Protein AF-M5S262-F1 (afdb_monomer)

InterPro domains:
  IPR036188 FAD/NAD(P)-binding domain superfamily [G3DSA:3.50.50.60] (7-160)
  IPR036188 FAD/NAD(P)-binding domain superfamily [SSF51905] (66-159)
  IPR038732 FAD-dependent urate hydroxylase HpyO/Asp monooxygenase CreE-like, FAD/NAD(P)-binding domain [PF13454] (14-93)
  IPR052189 L-aspartate N-monooxygenase (nitrosuccinate-forming) [PTHR40254] (8-160)

Solvent-accessible surface area (backbone atoms only — not comparable to full-atom values): 10558 Å² total; per-residue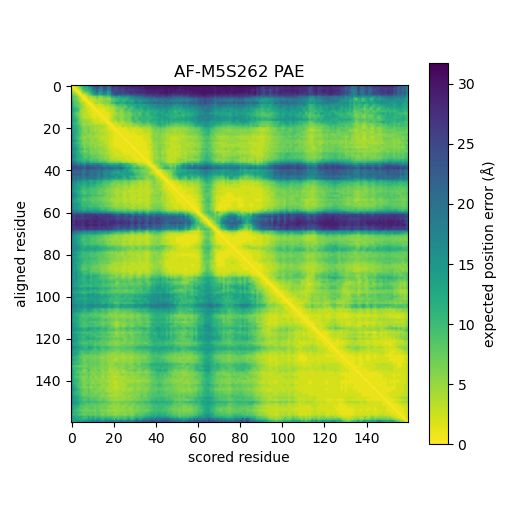 (Å²): 133,87,76,86,70,88,58,81,84,56,54,73,68,62,47,49,72,72,54,68,55,69,66,60,54,49,51,51,52,50,51,53,48,50,65,74,58,39,86,59,57,92,86,53,90,66,84,74,84,86,75,99,67,52,78,74,47,74,50,69,47,64,89,49,98,82,67,59,68,26,34,35,39,33,38,74,84,60,75,68,44,78,39,68,72,87,82,90,80,82,75,83,76,78,66,77,76,59,90,71,41,77,83,37,70,86,38,83,88,57,74,78,51,88,88,53,78,60,74,81,61,63,72,64,52,92,43,75,50,78,41,88,38,77,52,71,69,44,51,54,50,53,53,49,37,50,76,71,67,51,77,39,52,74,46,69,46,61,98,118

Secondary structure (DSSP, 8-state):
-----SSTTS-HHHHHHHS--HHHHHHHHHHHHHHHHSS--TT---------S-EEEEEEPP--TT----EEEEESSSPPEEES-------PPPPPPPTTGGGGTT-TT--S-TTSSGGGGPPPTTSEEEEE--SHHHHHHHHHHHHTT---EEEEE---

Structure (mmCIF, N/CA/C/O backbone):
data_AF-M5S262-F1
#
_entry.id   AF-M5S262-F1
#
loop_
_atom_site.group_PDB
_atom_site.id
_atom_site.type_symbol
_atom_site.label_atom_id
_atom_site.label_alt_id
_atom_site.label_comp_id
_atom_site.label_asym_id
_atom_site.label_entity_id
_atom_site.label_seq_id
_atom_site.pdbx_PDB_ins_code
_atom_site.Cartn_x
_atom_site.Cartn_y
_atom_site.Cartn_z
_atom_site.occupancy
_atom_site.B_iso_or_equiv
_atom_site.auth_seq_id
_atom_site.auth_comp_id
_atom_site.auth_asym_id
_atom_site.auth_atom_id
_atom_site.pdbx_PDB_model_num
ATOM 1 N N . MET A 1 1 ? 24.131 -14.763 -1.935 1.00 40.94 1 MET A N 1
ATOM 2 C CA . MET A 1 1 ? 22.939 -14.521 -2.773 1.00 40.94 1 MET A CA 1
ATOM 3 C C . MET A 1 1 ? 22.415 -15.886 -3.208 1.00 40.94 1 MET A C 1
ATOM 5 O O . MET A 1 1 ? 23.056 -16.518 -4.032 1.00 40.94 1 MET A O 1
ATOM 9 N N . ARG A 1 2 ? 21.370 -16.431 -2.565 1.00 37.72 2 ARG A N 1
ATOM 10 C CA . ARG A 1 2 ? 20.766 -17.700 -3.014 1.00 37.72 2 ARG A CA 1
ATOM 11 C C . ARG A 1 2 ? 19.968 -17.377 -4.278 1.00 37.72 2 ARG A C 1
ATOM 13 O O . ARG A 1 2 ? 18.923 -16.742 -4.168 1.00 37.72 2 ARG A O 1
ATOM 20 N N . SER A 1 3 ? 20.496 -17.695 -5.460 1.00 48.06 3 SER A N 1
ATOM 21 C CA . SER A 1 3 ? 19.695 -17.621 -6.680 1.00 48.06 3 SER A CA 1
ATOM 22 C C . SER A 1 3 ? 18.593 -18.672 -6.578 1.00 48.06 3 SER A C 1
ATOM 24 O O . SER A 1 3 ? 18.842 -19.825 -6.225 1.00 48.06 3 SER A O 1
ATOM 26 N N . ARG A 1 4 ? 17.364 -18.218 -6.803 1.00 53.62 4 ARG A N 1
ATOM 27 C CA . ARG A 1 4 ? 16.135 -19.005 -6.802 1.00 53.62 4 ARG A CA 1
ATOM 28 C C . ARG A 1 4 ? 16.219 -20.059 -7.908 1.00 53.62 4 ARG A C 1
ATOM 30 O O . ARG A 1 4 ? 16.111 -19.699 -9.064 1.00 53.62 4 ARG A O 1
ATOM 37 N N . CYS A 1 5 ? 16.443 -21.315 -7.535 1.00 56.12 5 CYS A N 1
ATOM 38 C CA . CYS A 1 5 ? 16.439 -22.479 -8.435 1.00 56.12 5 CYS A CA 1
ATOM 39 C C . CYS A 1 5 ? 15.161 -23.329 -8.249 1.00 56.12 5 CYS A C 1
ATOM 41 O O . CYS A 1 5 ? 14.957 -24.334 -8.913 1.00 56.12 5 CYS A O 1
ATOM 43 N N . GLU A 1 6 ? 14.293 -22.964 -7.302 1.00 67.06 6 GLU A N 1
ATOM 44 C CA . GLU A 1 6 ? 13.179 -23.819 -6.862 1.00 67.06 6 GLU A CA 1
ATOM 45 C C . GLU A 1 6 ? 11.928 -23.736 -7.753 1.00 67.06 6 GLU A C 1
ATOM 47 O O . GLU A 1 6 ? 11.050 -24.583 -7.640 1.00 67.06 6 GLU A O 1
ATOM 52 N N . PHE A 1 7 ? 11.864 -22.753 -8.658 1.00 70.50 7 PHE A N 1
ATOM 53 C CA . PHE A 1 7 ? 10.708 -22.527 -9.534 1.00 70.50 7 PHE A CA 1
ATOM 54 C C . PHE A 1 7 ? 11.020 -22.696 -11.026 1.00 70.50 7 PHE A C 1
ATOM 56 O O . PHE A 1 7 ? 10.090 -22.760 -11.819 1.00 70.50 7 PHE A O 1
ATOM 63 N N . ASP A 1 8 ? 12.296 -22.823 -11.411 1.00 76.06 8 ASP A N 1
ATOM 64 C CA . ASP A 1 8 ? 12.711 -22.932 -12.822 1.00 76.06 8 ASP A CA 1
ATOM 65 C C . ASP A 1 8 ? 12.184 -24.209 -13.500 1.00 76.06 8 ASP A C 1
ATOM 67 O O . ASP A 1 8 ? 12.082 -24.274 -14.721 1.00 76.06 8 ASP A O 1
ATOM 71 N N . ALA A 1 9 ? 11.871 -25.235 -12.703 1.00 83.81 9 ALA A N 1
ATOM 72 C CA . ALA A 1 9 ? 11.349 -26.516 -13.172 1.00 83.81 9 ALA A CA 1
ATOM 73 C C . ALA A 1 9 ? 9.812 -26.602 -13.157 1.00 83.81 9 ALA A C 1
ATOM 75 O O . ALA A 1 9 ? 9.271 -27.634 -13.551 1.00 83.81 9 ALA A O 1
ATOM 76 N N . ILE A 1 10 ? 9.118 -25.570 -12.666 1.00 85.50 10 ILE A N 1
ATOM 77 C CA . ILE A 1 10 ? 7.654 -25.542 -12.612 1.00 85.50 10 ILE A CA 1
ATOM 78 C C . ILE A 1 10 ? 7.137 -24.934 -13.916 1.00 85.50 10 ILE A C 1
ATOM 80 O O . ILE A 1 10 ? 7.631 -23.899 -14.356 1.00 85.50 10 ILE A O 1
ATOM 84 N N . ASP A 1 11 ? 6.155 -25.579 -14.538 1.00 89.69 11 ASP A N 1
ATOM 85 C CA . ASP A 1 11 ? 5.521 -25.068 -15.749 1.00 89.69 11 ASP A CA 1
ATOM 86 C C . ASP A 1 11 ? 4.672 -23.810 -15.479 1.00 89.69 11 ASP A C 1
ATOM 88 O O . ASP A 1 11 ? 4.229 -23.546 -14.357 1.00 89.69 11 ASP A O 1
ATOM 92 N N . ASP A 1 12 ? 4.439 -23.023 -16.532 1.00 81.94 12 ASP A N 1
ATOM 93 C CA . ASP A 1 12 ? 3.728 -21.743 -16.452 1.00 81.94 12 ASP A CA 1
ATOM 94 C C . ASP A 1 12 ? 2.300 -21.873 -15.899 1.00 81.94 12 ASP A C 1
ATOM 96 O O . ASP A 1 12 ? 1.829 -20.953 -15.223 1.00 81.94 12 ASP A O 1
ATOM 100 N N . ASP A 1 13 ? 1.608 -22.983 -16.169 1.00 86.44 13 ASP A N 1
ATOM 101 C CA . ASP A 1 13 ? 0.234 -23.195 -15.708 1.00 86.44 13 ASP A CA 1
ATOM 102 C C . ASP A 1 13 ? 0.226 -23.428 -14.192 1.00 86.44 13 ASP A C 1
ATOM 104 O O . ASP A 1 13 ? -0.461 -22.717 -13.453 1.00 86.44 13 ASP A O 1
ATOM 108 N N . THR A 1 14 ? 1.093 -24.317 -13.704 1.00 86.75 14 THR A N 1
ATOM 109 C CA . THR A 1 14 ? 1.279 -24.561 -12.267 1.00 86.75 14 THR A CA 1
ATOM 110 C C . THR A 1 14 ? 1.750 -23.300 -11.530 1.00 86.75 14 THR A C 1
ATOM 112 O O . THR A 1 14 ? 1.288 -23.009 -10.420 1.00 86.75 14 THR A O 1
ATOM 115 N N . LEU A 1 15 ? 2.635 -22.494 -12.131 1.00 82.50 15 LEU A N 1
ATOM 116 C CA . LEU A 1 15 ? 3.061 -21.218 -11.546 1.00 82.50 15 LEU A CA 1
ATOM 117 C C . LEU A 1 15 ? 1.901 -20.224 -11.420 1.00 82.50 15 LEU A C 1
ATOM 119 O O . LEU A 1 15 ? 1.799 -19.544 -10.396 1.00 82.50 15 LEU A O 1
ATOM 123 N N . ARG A 1 16 ? 1.014 -20.144 -12.419 1.00 79.62 16 ARG A N 1
ATOM 124 C CA . ARG A 1 16 ? -0.169 -19.265 -12.383 1.00 79.62 16 ARG A CA 1
ATOM 125 C C . ARG A 1 16 ? -1.163 -19.673 -11.304 1.00 79.62 16 ARG A C 1
ATOM 127 O O . ARG A 1 16 ? -1.735 -18.795 -10.659 1.00 79.62 16 ARG A O 1
ATOM 134 N N . GLU A 1 17 ? -1.351 -20.971 -11.092 1.00 83.94 17 GLU A N 1
ATOM 135 C CA . GLU A 1 17 ? -2.209 -21.479 -10.016 1.00 83.94 17 GLU A CA 1
ATOM 136 C C . GLU A 1 17 ? -1.582 -21.266 -8.629 1.00 83.94 17 GLU A C 1
ATOM 138 O O . GLU A 1 17 ? -2.289 -20.985 -7.662 1.00 83.94 17 GLU A O 1
ATOM 143 N N . THR A 1 18 ? -0.250 -21.323 -8.533 1.00 85.31 18 THR A N 1
ATOM 144 C CA . THR A 1 18 ? 0.484 -21.111 -7.274 1.00 85.31 18 THR A CA 1
ATOM 145 C C . THR A 1 18 ? 0.558 -19.630 -6.880 1.00 85.31 18 THR A C 1
ATOM 147 O O . THR A 1 18 ? 0.452 -19.290 -5.700 1.00 85.31 18 THR A O 1
ATOM 150 N N . PHE A 1 19 ? 0.730 -18.730 -7.854 1.00 83.31 19 PHE A N 1
ATOM 151 C CA . PHE A 1 19 ? 0.913 -17.292 -7.639 1.00 83.31 19 PHE A CA 1
ATOM 152 C C . PHE A 1 19 ? -0.217 -16.484 -8.281 1.00 83.31 19 PHE A C 1
ATOM 154 O O . PHE A 1 19 ? -0.103 -15.955 -9.388 1.00 83.31 19 PHE A O 1
ATOM 161 N N . ILE A 1 20 ? -1.307 -16.341 -7.531 1.00 84.75 20 ILE A N 1
ATOM 162 C CA . ILE A 1 20 ? -2.494 -15.610 -7.975 1.00 84.75 20 ILE A CA 1
ATOM 163 C C . ILE A 1 20 ? -2.166 -14.113 -8.181 1.00 84.75 20 ILE A C 1
ATOM 165 O O . ILE A 1 20 ? -1.538 -13.488 -7.317 1.00 84.75 20 ILE A O 1
ATOM 169 N N . PRO A 1 21 ? -2.627 -13.488 -9.284 1.00 84.00 21 PRO A N 1
ATOM 170 C CA . PRO A 1 21 ? -2.504 -12.050 -9.501 1.00 84.00 21 PRO A CA 1
ATOM 171 C C . PRO A 1 21 ? -3.052 -11.216 -8.337 1.00 84.00 21 PRO A C 1
ATOM 173 O O . PRO A 1 21 ? -4.142 -11.469 -7.823 1.00 84.00 21 PRO A O 1
ATOM 176 N N . ARG A 1 22 ? -2.340 -10.140 -7.976 1.00 85.06 22 ARG A N 1
ATOM 177 C CA . ARG A 1 22 ? -2.729 -9.257 -6.858 1.00 85.06 22 ARG A CA 1
ATOM 178 C C . ARG A 1 22 ? -4.135 -8.671 -6.998 1.00 85.06 22 ARG A C 1
ATOM 180 O O . ARG A 1 22 ? -4.798 -8.481 -5.987 1.00 85.06 22 ARG A O 1
ATOM 187 N N . GLN A 1 23 ? -4.585 -8.398 -8.225 1.00 85.06 23 GLN A N 1
ATOM 188 C CA . GLN A 1 23 ? -5.943 -7.905 -8.486 1.00 85.06 23 GLN A CA 1
ATOM 189 C C . GLN A 1 23 ? -7.002 -8.924 -8.046 1.00 85.06 23 GLN A C 1
ATOM 191 O O . GLN A 1 23 ? -7.895 -8.574 -7.285 1.00 85.06 23 GLN A O 1
ATOM 196 N N . ILE A 1 24 ? -6.831 -10.194 -8.427 1.00 90.44 24 ILE A N 1
ATOM 197 C CA . ILE A 1 24 ? -7.747 -11.283 -8.060 1.00 90.44 24 ILE A CA 1
ATOM 198 C C . ILE A 1 24 ? -7.743 -11.499 -6.544 1.00 90.44 24 ILE A C 1
ATOM 200 O O . ILE A 1 24 ? -8.800 -11.612 -5.928 1.00 90.44 24 ILE A O 1
ATOM 204 N N . PHE A 1 25 ? -6.563 -11.500 -5.917 1.00 90.75 25 PHE A N 1
ATOM 205 C CA . PHE A 1 25 ? -6.474 -11.586 -4.459 1.00 90.75 25 PHE A CA 1
ATOM 206 C C . PHE A 1 25 ? -7.160 -10.395 -3.764 1.00 90.75 25 PHE A C 1
ATOM 208 O O . PHE A 1 25 ? -7.855 -10.577 -2.767 1.00 90.75 25 PHE A O 1
ATOM 215 N N . GLY A 1 26 ? -7.016 -9.183 -4.306 1.00 91.94 26 GLY A N 1
ATOM 216 C CA . GLY A 1 26 ? -7.694 -7.987 -3.806 1.00 91.94 26 GLY A CA 1
ATOM 217 C C . GLY A 1 26 ? -9.217 -8.081 -3.905 1.00 91.94 26 GLY A C 1
ATOM 218 O O . GLY A 1 26 ? -9.912 -7.730 -2.952 1.00 91.94 26 GLY A O 1
ATOM 219 N N . ASP A 1 27 ? -9.738 -8.606 -5.014 1.00 94.38 27 ASP A N 1
ATOM 220 C CA . ASP A 1 27 ? -11.174 -8.839 -5.193 1.00 94.38 27 ASP A CA 1
ATOM 221 C C . ASP A 1 27 ? -11.701 -9.896 -4.216 1.00 94.38 27 ASP A C 1
ATOM 223 O O . ASP A 1 27 ? -12.766 -9.710 -3.624 1.00 94.38 27 ASP A O 1
ATOM 227 N N . TYR A 1 28 ? -10.926 -10.956 -3.968 1.00 93.56 28 TYR A N 1
ATOM 228 C CA . TYR A 1 28 ? -11.237 -11.952 -2.944 1.00 93.56 28 TYR A CA 1
ATOM 229 C C . TYR A 1 28 ? -11.323 -11.330 -1.541 1.00 93.56 28 TYR A C 1
ATOM 231 O O . TYR A 1 28 ? -12.327 -11.510 -0.851 1.00 93.56 28 TYR A O 1
ATOM 239 N N . VAL A 1 29 ? -10.316 -10.549 -1.129 1.00 93.44 29 VAL A N 1
ATOM 240 C CA . VAL A 1 29 ? -10.315 -9.866 0.179 1.00 93.44 29 VAL A CA 1
ATOM 241 C C . VAL A 1 29 ? -11.485 -8.887 0.289 1.00 93.44 29 VAL A C 1
ATOM 243 O O . VAL A 1 29 ? -12.138 -8.834 1.331 1.00 93.44 29 VAL A O 1
ATOM 246 N N . ARG A 1 30 ? -11.801 -8.149 -0.785 1.00 92.00 30 ARG A N 1
ATOM 247 C CA . ARG A 1 30 ? -12.967 -7.255 -0.825 1.00 92.00 30 ARG A CA 1
ATOM 248 C C . ARG A 1 30 ? -14.272 -8.028 -0.640 1.00 92.00 30 ARG A C 1
ATOM 250 O O . ARG A 1 30 ? -15.118 -7.598 0.138 1.00 92.00 30 ARG A O 1
ATOM 257 N N . GLY A 1 31 ? -14.426 -9.162 -1.322 1.00 92.00 31 GLY A N 1
ATOM 258 C CA . GLY A 1 31 ? -15.588 -10.038 -1.172 1.00 92.00 31 GLY A CA 1
ATOM 259 C C . GLY A 1 31 ? -15.732 -10.568 0.255 1.00 92.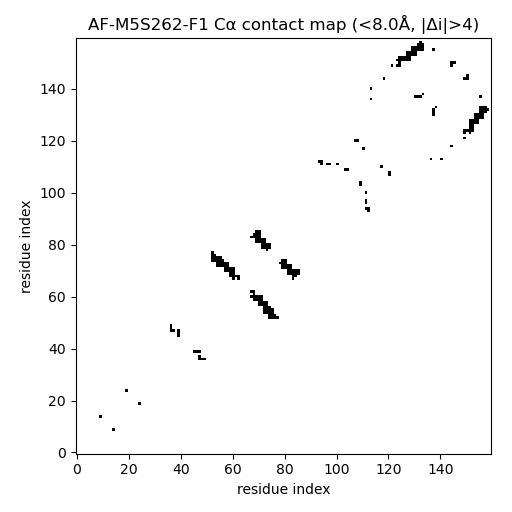00 31 GLY A C 1
ATOM 260 O O . GLY A 1 31 ? -16.826 -10.536 0.816 1.00 92.00 31 GLY A O 1
ATOM 261 N N . LEU A 1 32 ? -14.620 -10.974 0.872 1.00 91.75 32 LEU A N 1
ATOM 262 C CA . LEU A 1 32 ? -14.590 -11.430 2.260 1.00 91.75 32 LEU A CA 1
ATOM 263 C C . LEU A 1 32 ? -15.003 -10.317 3.235 1.00 91.75 32 LEU A C 1
ATOM 265 O O . LEU A 1 32 ? -15.837 -10.537 4.110 1.00 91.75 32 LEU A O 1
ATOM 269 N N . ALA A 1 33 ? -14.460 -9.111 3.058 1.00 89.12 33 ALA A N 1
ATOM 270 C CA . ALA A 1 33 ? -14.811 -7.955 3.875 1.00 89.12 33 ALA A CA 1
ATOM 271 C C . ALA A 1 33 ? -16.297 -7.598 3.732 1.00 89.12 33 ALA A C 1
ATOM 273 O O . ALA A 1 33 ? -16.984 -7.453 4.737 1.00 89.12 33 ALA A O 1
ATOM 274 N N . ALA A 1 34 ? -16.821 -7.535 2.505 1.00 86.31 34 ALA A N 1
ATOM 275 C CA . ALA A 1 34 ? -18.235 -7.256 2.256 1.00 86.31 34 ALA A CA 1
ATOM 276 C C . ALA A 1 34 ? -19.162 -8.321 2.864 1.00 86.31 34 ALA A C 1
ATOM 278 O O . ALA A 1 34 ? -20.237 -7.989 3.358 1.00 86.31 34 ALA A O 1
ATOM 279 N N . HIS A 1 35 ? -18.744 -9.590 2.865 1.00 84.81 35 HIS A N 1
ATOM 280 C CA . HIS A 1 35 ? -19.503 -10.676 3.478 1.00 84.81 35 HIS A CA 1
ATOM 281 C C . HIS A 1 35 ? -19.632 -10.512 4.999 1.00 84.81 35 HIS A C 1
ATOM 283 O O . HIS A 1 35 ? -20.723 -10.680 5.536 1.00 84.81 35 HIS A O 1
ATOM 289 N N . TYR A 1 36 ? -18.542 -10.160 5.690 1.00 82.88 36 TYR A N 1
ATOM 290 C CA . TYR A 1 36 ? -18.538 -10.042 7.154 1.00 82.88 36 TYR A CA 1
ATOM 291 C C . TYR A 1 36 ? -18.971 -8.671 7.686 1.00 82.88 36 TYR A C 1
ATOM 293 O O . TYR A 1 36 ? -19.447 -8.585 8.816 1.00 82.88 36 TYR A O 1
ATOM 301 N N . LEU A 1 37 ? -18.807 -7.608 6.897 1.00 83.12 37 LEU A N 1
ATOM 302 C CA . LEU A 1 37 ? -19.240 -6.248 7.243 1.00 83.12 37 LEU A CA 1
ATOM 303 C C . LEU A 1 37 ? -20.657 -5.929 6.743 1.00 83.12 37 LEU A C 1
ATOM 305 O O . LEU A 1 37 ? -21.192 -4.873 7.070 1.00 83.12 37 LEU A O 1
ATOM 309 N N . GLY A 1 38 ? -21.250 -6.808 5.928 1.00 75.12 38 GLY A N 1
ATOM 310 C CA . GLY A 1 38 ? -22.604 -6.659 5.402 1.00 75.12 38 GLY A CA 1
ATOM 311 C C . GLY A 1 38 ? -23.690 -6.757 6.478 1.00 75.12 38 GLY A C 1
ATOM 312 O O . GLY A 1 38 ? -23.410 -6.879 7.669 1.00 75.12 38 GLY A O 1
ATOM 313 N N . ALA A 1 39 ? -24.957 -6.705 6.048 1.00 66.06 39 ALA A N 1
ATOM 314 C CA . ALA A 1 39 ? -26.101 -6.749 6.957 1.00 66.06 39 ALA A CA 1
ATOM 315 C C . ALA A 1 39 ? -25.996 -7.957 7.897 1.00 66.06 39 ALA A C 1
ATOM 317 O O . ALA A 1 39 ? -26.003 -9.105 7.446 1.00 66.06 39 ALA A O 1
ATOM 318 N N . ALA A 1 40 ? -25.879 -7.674 9.197 1.00 65.44 40 ALA A N 1
ATOM 319 C CA . ALA A 1 40 ? -25.814 -8.691 10.227 1.00 65.44 40 ALA A CA 1
A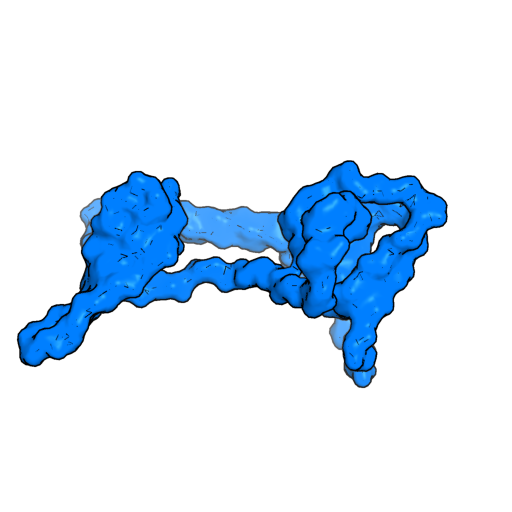TOM 320 C C . ALA A 1 40 ? -26.990 -9.661 10.047 1.00 65.44 40 ALA A C 1
ATOM 322 O O . ALA A 1 40 ? -28.136 -9.226 9.898 1.00 65.44 40 ALA A O 1
ATOM 323 N N . ASP A 1 41 ? -26.709 -10.970 10.060 1.00 69.62 41 ASP A N 1
ATOM 324 C CA . ASP A 1 41 ? -27.753 -11.979 10.250 1.00 69.62 41 ASP A CA 1
ATOM 325 C C . ASP A 1 41 ? -28.642 -11.485 11.406 1.00 69.62 41 ASP A C 1
ATOM 327 O O . ASP A 1 41 ? -28.094 -11.131 12.452 1.00 69.62 41 ASP A O 1
ATOM 331 N N . PRO A 1 42 ? -29.978 -11.435 11.266 1.00 70.44 42 PRO A N 1
ATOM 332 C CA . PRO A 1 42 ? -30.873 -11.012 12.343 1.00 70.44 42 PRO A CA 1
ATOM 333 C C . PRO A 1 42 ? -30.666 -11.762 13.673 1.00 70.44 42 PRO A C 1
ATOM 335 O O . PRO A 1 42 ? -31.149 -11.326 14.715 1.00 70.44 42 PRO A O 1
ATOM 338 N N . ARG A 1 43 ? -29.975 -12.909 13.649 1.00 75.44 43 ARG A N 1
ATOM 339 C CA . ARG A 1 43 ? -29.586 -13.712 14.817 1.00 75.44 43 ARG A CA 1
ATOM 340 C C . ARG A 1 43 ? -28.238 -13.306 15.426 1.00 75.44 43 ARG A C 1
ATOM 342 O O . ARG A 1 43 ? -27.936 -13.717 16.547 1.00 75.44 43 ARG A O 1
ATOM 349 N N . SER A 1 44 ? -27.421 -12.542 14.706 1.00 76.50 44 SER A N 1
ATOM 350 C CA . SER A 1 44 ? -26.142 -12.016 15.177 1.00 76.50 44 SER A CA 1
ATOM 351 C C . SER A 1 44 ? -26.366 -10.881 16.172 1.00 76.50 44 SER A C 1
ATOM 353 O O . SER A 1 44 ? -27.183 -9.989 15.961 1.00 76.50 44 SER A O 1
ATOM 355 N N . LYS A 1 45 ? -25.603 -10.898 17.266 1.00 81.00 45 LYS A N 1
ATOM 356 C CA . LYS A 1 45 ? -25.561 -9.799 18.244 1.00 81.00 45 LYS A CA 1
ATOM 357 C C . LYS A 1 45 ? -24.483 -8.759 17.923 1.00 81.00 45 LYS A C 1
ATOM 359 O O . LYS A 1 45 ? -24.320 -7.813 18.684 1.00 81.00 45 LYS A O 1
ATOM 364 N N . VAL A 1 46 ? -23.722 -8.959 16.847 1.00 83.69 46 VAL A N 1
ATOM 365 C CA . VAL A 1 46 ? -22.628 -8.069 16.448 1.00 83.69 46 VAL A CA 1
ATOM 366 C C . VAL A 1 46 ? -23.162 -7.028 15.476 1.00 83.69 46 VAL A C 1
ATOM 368 O O . VAL A 1 46 ? -23.760 -7.380 14.461 1.00 83.69 46 VAL A O 1
ATOM 371 N N . GLN A 1 47 ? -22.927 -5.758 15.795 1.00 83.69 47 GLN A N 1
ATOM 372 C CA . GLN A 1 47 ? -23.139 -4.637 14.888 1.00 83.69 47 GLN A CA 1
ATOM 373 C C . GLN A 1 47 ? -21.781 -4.189 14.353 1.00 83.69 47 GLN A C 1
ATOM 375 O O . GLN A 1 47 ? -20.832 -4.034 15.121 1.00 83.69 47 GLN A O 1
ATOM 380 N N . CYS A 1 48 ? -21.700 -4.009 13.039 1.00 86.56 48 CYS A N 1
ATOM 381 C CA . CYS A 1 48 ? -20.518 -3.507 12.355 1.00 86.56 48 CYS A CA 1
ATOM 382 C C . CYS A 1 48 ? -20.868 -2.162 11.726 1.00 86.56 48 CYS A C 1
ATOM 384 O O . CYS A 1 48 ? -21.878 -2.049 11.033 1.00 86.56 48 CYS A O 1
ATOM 386 N N . GLU A 1 49 ? -20.019 -1.167 11.944 1.00 88.00 49 GLU A N 1
ATOM 387 C CA . GLU A 1 49 ? -20.107 0.139 11.302 1.00 88.00 49 GLU A CA 1
ATOM 388 C C . GLU A 1 49 ? -18.790 0.410 10.575 1.00 88.00 49 GLU A C 1
ATOM 390 O O . GLU A 1 49 ? -17.709 0.155 11.110 1.00 88.00 49 GLU A O 1
ATOM 395 N N . VAL A 1 50 ? -18.885 0.893 9.337 1.00 89.88 50 VAL A N 1
ATOM 396 C CA . VAL A 1 50 ? -17.730 1.328 8.550 1.00 89.88 50 VAL A CA 1
ATOM 397 C C . VAL A 1 50 ? -17.746 2.846 8.515 1.00 89.88 50 VAL A C 1
ATOM 399 O O . VAL A 1 50 ? -18.698 3.444 8.022 1.00 89.88 50 VAL A O 1
ATOM 402 N N . ILE A 1 51 ? -16.681 3.452 9.031 1.00 93.06 51 ILE A N 1
ATOM 403 C CA . ILE A 1 51 ? -16.524 4.902 9.098 1.00 93.06 51 ILE A CA 1
ATOM 404 C C . ILE A 1 51 ? -15.491 5.308 8.050 1.00 93.06 51 ILE A C 1
ATOM 406 O O . ILE A 1 51 ? -14.323 4.928 8.134 1.00 93.06 51 ILE A O 1
ATOM 410 N N . GLU A 1 52 ? -15.931 6.059 7.041 1.00 94.69 52 GLU A N 1
ATOM 411 C CA . GLU A 1 52 ? -15.071 6.589 5.977 1.00 94.69 52 GLU A CA 1
ATOM 412 C C . GLU A 1 52 ? -14.327 7.852 6.446 1.00 94.69 52 GLU A C 1
ATOM 414 O O . GLU A 1 52 ? -14.594 8.963 5.989 1.00 94.69 52 GLU A O 1
ATOM 419 N N . ASP A 1 53 ? -13.388 7.685 7.379 1.00 96.56 53 ASP A N 1
ATOM 420 C CA . ASP A 1 53 ? -12.523 8.759 7.877 1.00 96.56 53 ASP A CA 1
ATOM 421 C C . ASP A 1 53 ? -11.136 8.228 8.283 1.00 96.56 53 ASP A C 1
ATOM 423 O O . ASP A 1 53 ? -10.936 7.026 8.479 1.00 96.56 53 ASP A O 1
ATOM 427 N N . ALA A 1 54 ? -10.155 9.120 8.404 1.00 96.44 54 ALA A N 1
ATOM 428 C CA . ALA A 1 54 ? -8.825 8.789 8.890 1.00 96.44 54 ALA A CA 1
ATOM 429 C C . ALA A 1 54 ? -8.775 8.880 10.421 1.00 96.44 54 ALA A C 1
ATOM 431 O O . ALA A 1 54 ? -9.027 9.935 10.995 1.00 96.44 54 ALA A O 1
ATOM 432 N N . ALA A 1 55 ? -8.381 7.792 11.086 1.00 96.69 55 ALA A N 1
ATOM 433 C CA . ALA A 1 55 ? -7.989 7.838 12.492 1.00 96.69 55 ALA A CA 1
ATOM 434 C C . ALA A 1 55 ? -6.600 8.486 12.610 1.00 96.69 55 ALA A C 1
ATOM 436 O O . ALA A 1 55 ? -5.615 7.939 12.107 1.00 96.69 55 ALA A O 1
ATOM 437 N N . VAL A 1 56 ? -6.525 9.652 13.252 1.00 97.19 56 VAL A N 1
ATOM 438 C CA . VAL A 1 56 ? -5.301 10.470 13.335 1.00 97.19 56 VAL A CA 1
ATOM 439 C C . VAL A 1 56 ? -4.582 10.345 14.673 1.00 97.19 56 VAL A C 1
ATOM 441 O O . VAL A 1 56 ? -3.376 10.575 14.730 1.00 97.19 56 VAL A O 1
ATOM 444 N N . ASP A 1 57 ? -5.295 9.968 15.735 1.00 96.06 57 ASP A N 1
ATOM 445 C CA . ASP A 1 57 ? -4.713 9.769 17.062 1.00 96.06 57 ASP A CA 1
ATOM 446 C C . ASP A 1 57 ? -5.552 8.802 17.912 1.00 96.06 57 ASP A C 1
ATOM 448 O O . ASP A 1 57 ? -6.732 8.568 17.638 1.00 96.06 57 ASP A O 1
ATOM 452 N N . VAL A 1 58 ? -4.947 8.249 18.963 1.00 94.50 58 VAL A N 1
ATOM 453 C CA . VAL A 1 58 ? -5.626 7.444 19.983 1.00 94.50 58 VAL A CA 1
ATOM 454 C C . VAL A 1 58 ? -5.198 7.920 21.362 1.00 94.50 58 VAL A C 1
ATOM 456 O O . VAL A 1 58 ? -4.026 7.833 21.722 1.00 94.50 58 VAL A O 1
ATOM 459 N N . VAL A 1 59 ? -6.169 8.344 22.170 1.00 92.94 59 VAL A N 1
ATOM 460 C CA . VAL A 1 59 ? -5.959 8.770 23.556 1.00 92.94 59 VAL A CA 1
ATOM 461 C C . VAL A 1 59 ? -6.440 7.663 24.501 1.00 92.94 59 VAL A C 1
ATOM 463 O O . VAL A 1 59 ? -7.651 7.478 24.657 1.00 92.94 59 VAL A O 1
ATOM 466 N N . PRO A 1 60 ? -5.540 6.901 25.153 1.00 89.44 60 PRO A N 1
ATOM 467 C CA . PRO A 1 60 ? -5.938 5.902 26.138 1.00 89.44 60 PRO A CA 1
ATOM 468 C C . PRO A 1 60 ? -6.584 6.574 27.353 1.00 89.44 60 PRO A C 1
ATOM 470 O O . PRO A 1 60 ? -6.046 7.542 27.897 1.00 89.44 60 PRO A O 1
ATOM 473 N N . ARG A 1 61 ? -7.705 6.035 27.838 1.00 82.38 61 ARG A N 1
ATOM 474 C CA . ARG A 1 61 ? -8.225 6.409 29.155 1.00 82.38 61 ARG A CA 1
ATOM 475 C C . ARG A 1 61 ? -7.340 5.736 30.197 1.00 82.38 61 ARG A C 1
ATOM 477 O O . ARG A 1 61 ? -7.191 4.519 30.204 1.00 82.38 61 ARG A O 1
ATOM 484 N N . GLY A 1 62 ? -6.671 6.550 31.014 1.00 66.44 62 GLY A N 1
ATOM 485 C CA . GLY A 1 62 ? -5.681 6.077 31.980 1.00 66.44 62 GLY A CA 1
ATOM 486 C C . GLY A 1 62 ? -6.214 4.981 32.910 1.00 66.44 62 GLY A C 1
ATOM 487 O O . GLY A 1 62 ? -7.415 4.872 33.150 1.00 66.44 62 GLY A O 1
ATOM 488 N N . LEU A 1 63 ? -5.295 4.190 33.472 1.00 57.28 63 LEU A N 1
ATOM 489 C CA . LEU A 1 63 ? -5.575 3.125 34.439 1.00 57.28 63 LEU A CA 1
ATOM 490 C C . LEU A 1 63 ? -6.064 3.716 35.774 1.00 57.28 63 LEU A C 1
ATOM 492 O O . LEU A 1 63 ? -5.316 3.794 36.747 1.00 57.28 63 LEU A O 1
ATOM 496 N N . ALA A 1 64 ? -7.317 4.162 35.845 1.00 55.25 64 ALA A N 1
ATOM 497 C CA . ALA A 1 64 ? -7.955 4.386 37.134 1.00 55.25 64 ALA A CA 1
ATOM 498 C C . ALA A 1 64 ? -8.110 3.032 37.847 1.00 55.25 64 ALA A C 1
ATOM 500 O O . ALA A 1 64 ? -8.400 2.018 37.210 1.00 55.25 64 ALA A O 1
ATOM 501 N N . ALA A 1 65 ? -7.959 3.013 39.175 1.00 56.44 65 ALA A N 1
ATOM 502 C CA . ALA A 1 65 ? -8.065 1.808 40.010 1.00 56.44 65 ALA A CA 1
ATOM 503 C C . ALA A 1 65 ? -9.407 1.043 39.870 1.00 56.44 65 ALA A C 1
ATOM 505 O O . ALA A 1 65 ? -9.534 -0.070 40.369 1.00 56.44 65 ALA A O 1
ATOM 506 N N . SER A 1 66 ? -10.393 1.628 39.180 1.00 58.59 66 SER A N 1
ATOM 507 C CA . SER A 1 66 ? -11.692 1.053 38.821 1.00 58.59 66 SER A CA 1
ATOM 508 C C . SER A 1 66 ? -11.734 0.317 37.467 1.00 58.59 66 SER A C 1
ATOM 510 O O . SER A 1 66 ? -12.795 -0.169 37.089 1.00 58.59 66 SER A O 1
ATOM 512 N N . GLY A 1 67 ? -10.615 0.185 36.747 1.00 55.41 67 GLY A N 1
ATOM 513 C CA . GLY A 1 67 ? -10.451 -0.841 35.707 1.00 55.41 67 GLY A CA 1
ATOM 514 C C . GLY A 1 67 ? -11.025 -0.553 34.316 1.00 55.41 67 GLY A C 1
ATOM 515 O O . GLY A 1 67 ? -11.072 -1.476 33.508 1.00 55.41 67 GLY A O 1
ATOM 516 N N . ASN A 1 68 ? -11.432 0.679 33.986 1.00 58.53 68 ASN A N 1
ATOM 517 C CA . ASN A 1 68 ? -11.915 0.963 32.629 1.00 58.53 68 ASN A CA 1
ATOM 518 C C . ASN A 1 68 ? -10.740 1.157 31.646 1.00 58.53 68 ASN A C 1
ATOM 520 O O . ASN A 1 68 ? -10.150 2.235 31.581 1.00 58.53 68 ASN A O 1
ATOM 524 N N . GLN A 1 69 ? -10.381 0.097 30.915 1.00 71.62 69 GLN A N 1
ATOM 525 C CA . GLN A 1 69 ? -9.255 0.036 29.972 1.00 71.62 69 GLN A CA 1
ATOM 526 C C . GLN A 1 69 ? -9.691 0.386 28.540 1.00 71.62 69 GLN A C 1
ATOM 528 O O . GLN A 1 69 ? -9.536 -0.416 27.631 1.00 71.62 69 GLN A O 1
ATOM 533 N N . GLY A 1 70 ? -10.269 1.571 28.340 1.00 86.31 70 GLY A N 1
ATOM 534 C CA . GLY A 1 70 ? -10.699 2.048 27.020 1.00 86.31 70 GLY A CA 1
ATOM 535 C C . GLY A 1 70 ? -9.807 3.145 26.438 1.00 86.31 70 GLY A C 1
ATOM 536 O O . GLY A 1 70 ? -8.797 3.544 27.016 1.00 86.31 70 GLY A O 1
ATOM 537 N N . GLY A 1 71 ? -10.221 3.704 25.309 1.00 92.44 71 GLY A N 1
ATOM 538 C CA . GLY A 1 71 ? -9.594 4.868 24.695 1.00 92.44 71 GLY A CA 1
ATOM 539 C C . GLY A 1 71 ? -10.569 5.658 23.835 1.00 92.44 71 GLY A C 1
ATOM 540 O O . GLY A 1 71 ? -11.736 5.285 23.687 1.00 92.44 71 GLY A O 1
ATOM 541 N N . VAL A 1 72 ? -10.070 6.764 23.300 1.00 95.25 72 VAL A N 1
ATOM 542 C CA . VAL A 1 72 ? -10.774 7.620 22.348 1.00 95.25 72 VAL A CA 1
ATOM 543 C C . VAL A 1 72 ? -9.959 7.661 21.061 1.00 95.25 72 VAL A C 1
ATOM 545 O O . VAL A 1 72 ? -8.774 7.988 21.099 1.00 95.25 72 VAL A O 1
ATOM 548 N N . VAL A 1 73 ? -10.579 7.307 19.939 1.00 96.81 73 VAL A N 1
ATOM 549 C CA . VAL A 1 73 ? -9.994 7.436 18.600 1.00 96.81 73 VAL A CA 1
ATOM 550 C C . VAL A 1 73 ? -10.372 8.805 18.052 1.00 96.81 73 VAL A C 1
ATOM 552 O O . VAL A 1 73 ? -11.554 9.113 17.922 1.00 96.81 73 VAL A O 1
ATOM 555 N N . MET A 1 74 ? -9.376 9.620 17.727 1.00 97.75 74 MET A N 1
ATOM 556 C CA . MET A 1 74 ? -9.580 10.914 17.084 1.00 97.75 74 MET A CA 1
ATOM 557 C C . MET A 1 74 ? -9.640 10.709 15.573 1.00 97.75 74 MET A C 1
ATOM 559 O O . MET A 1 74 ? -8.735 10.097 14.997 1.00 97.75 74 MET A O 1
ATOM 563 N N . LEU A 1 75 ? -10.689 11.222 14.938 1.00 98.00 75 LEU A N 1
ATOM 564 C CA . LEU A 1 75 ? -10.836 11.212 13.487 1.00 98.00 75 LEU A CA 1
ATOM 565 C C . LEU A 1 75 ? -10.380 12.546 12.882 1.00 98.00 75 LEU A C 1
ATOM 567 O O . LEU A 1 75 ? -10.343 13.564 13.572 1.00 98.00 75 LEU A O 1
ATOM 571 N N . GLU A 1 76 ? -10.005 12.547 11.602 1.00 97.94 76 GLU A N 1
ATOM 572 C CA . GLU A 1 76 ? -9.572 13.761 10.899 1.00 97.94 76 GLU A CA 1
ATOM 573 C C . GLU A 1 76 ? -10.720 14.765 10.723 1.00 97.94 76 GLU A C 1
ATOM 575 O O . GLU A 1 76 ? -10.498 15.973 10.836 1.00 97.94 76 GLU A O 1
ATOM 580 N N . LYS A 1 77 ? -11.934 14.285 10.425 1.00 96.94 77 LYS A N 1
ATOM 581 C CA . LYS A 1 77 ? -13.080 15.138 10.064 1.00 96.94 77 LYS A CA 1
ATOM 582 C C . LYS A 1 77 ? -14.284 14.936 10.974 1.00 96.94 77 LYS A C 1
ATOM 584 O O . LYS A 1 77 ? -15.061 15.870 11.159 1.00 96.94 77 LYS A O 1
ATOM 589 N N . GLY A 1 78 ? -14.469 13.718 11.464 1.00 94.56 78 GLY A N 1
ATOM 590 C CA . GLY A 1 78 ? -15.599 13.303 12.275 1.00 94.56 78 GLY A CA 1
ATOM 591 C C . GLY A 1 78 ? -15.396 13.499 13.772 1.00 94.56 78 GLY A C 1
ATOM 592 O O . GLY A 1 78 ? -14.356 13.950 14.253 1.00 94.56 78 GLY A O 1
ATOM 593 N N . GLU A 1 79 ? -16.429 13.113 14.512 1.00 96.25 79 GLU A N 1
ATOM 594 C CA . GLU A 1 79 ? -16.397 13.125 15.969 1.00 96.25 79 GLU A CA 1
ATOM 595 C C . GLU A 1 79 ? -15.505 11.999 16.519 1.00 96.25 79 GLU A C 1
ATOM 597 O O . GLU A 1 79 ? -15.408 10.928 15.909 1.00 96.25 79 GLU A O 1
ATOM 602 N N . PRO A 1 80 ? -14.867 12.199 17.687 1.00 96.06 80 PRO A N 1
ATOM 603 C CA . PRO A 1 80 ? -14.083 11.155 18.327 1.00 96.06 80 PRO A CA 1
ATOM 604 C C . PRO A 1 80 ? -14.928 9.929 18.688 1.00 96.06 80 PRO A C 1
ATOM 606 O O . PRO A 1 80 ? -16.059 10.051 19.161 1.00 96.06 80 PRO A O 1
ATOM 609 N N . ILE A 1 81 ? -14.349 8.739 18.532 1.00 95.69 81 ILE A N 1
ATOM 610 C CA . ILE A 1 81 ? -15.020 7.471 18.835 1.00 95.69 81 ILE A CA 1
ATOM 611 C C . ILE A 1 81 ? -14.502 6.922 20.156 1.00 95.69 81 ILE A C 1
ATOM 613 O O . ILE A 1 81 ? -13.306 6.677 20.324 1.00 95.69 81 ILE A O 1
ATOM 617 N N . GLU A 1 82 ? -15.413 6.664 21.084 1.00 94.62 82 GLU A N 1
ATOM 618 C CA . GLU A 1 82 ? -15.100 5.952 22.314 1.00 94.62 82 GLU A CA 1
ATOM 619 C C . GLU A 1 82 ? -15.114 4.435 22.111 1.00 94.62 82 GLU A C 1
ATOM 621 O O . GLU A 1 82 ? -16.070 3.881 21.574 1.00 94.62 82 GLU A O 1
ATOM 626 N N . ALA A 1 83 ? -14.081 3.750 22.602 1.00 93.25 83 ALA A N 1
ATOM 627 C CA . ALA A 1 83 ? -14.011 2.294 22.558 1.00 93.25 83 ALA A CA 1
ATOM 628 C C . ALA A 1 83 ? -13.415 1.708 23.844 1.00 93.25 83 ALA A C 1
ATOM 630 O O . ALA A 1 83 ? -12.548 2.310 24.481 1.00 93.25 83 ALA A O 1
ATOM 631 N N . GLU A 1 84 ? -13.856 0.505 24.209 1.00 91.75 84 GLU A N 1
ATOM 632 C CA . GLU A 1 84 ? -13.263 -0.299 25.292 1.00 91.75 84 GLU A CA 1
ATOM 633 C C . GLU A 1 84 ? -12.033 -1.085 24.823 1.00 91.75 84 GLU A C 1
ATOM 635 O O . GLU A 1 84 ? -11.249 -1.577 25.623 1.00 91.75 84 GLU A O 1
ATOM 640 N N . SER A 1 85 ? -11.855 -1.254 23.515 1.00 91.38 85 SER A N 1
ATOM 641 C CA . SER A 1 85 ? -10.709 -1.946 22.930 1.00 91.38 85 SER A CA 1
ATOM 642 C C . SER A 1 85 ? -10.429 -1.380 21.549 1.00 91.38 85 SER A C 1
ATOM 644 O O . SER A 1 85 ? -11.350 -1.156 20.768 1.00 91.38 85 SER A O 1
ATOM 646 N N . ILE A 1 86 ? -9.152 -1.140 21.253 1.00 93.06 86 ILE A N 1
ATOM 647 C CA . ILE A 1 86 ? -8.709 -0.510 20.007 1.00 93.06 86 ILE A CA 1
ATOM 648 C C . ILE A 1 86 ? -7.632 -1.393 19.380 1.00 93.06 86 ILE A C 1
ATOM 650 O O . ILE A 1 86 ? -6.606 -1.668 20.002 1.00 93.06 86 ILE A O 1
ATOM 654 N N . LEU A 1 87 ? -7.865 -1.832 18.141 1.00 93.62 87 LEU A N 1
ATOM 655 C CA . LEU A 1 87 ? -6.907 -2.591 17.339 1.00 93.62 87 LEU A CA 1
ATOM 656 C C . LEU A 1 87 ? -6.401 -1.723 16.185 1.00 93.62 87 LEU A C 1
ATOM 658 O O . LEU A 1 87 ? -7.184 -1.268 15.354 1.00 93.62 87 LEU A O 1
ATOM 662 N N . LEU A 1 88 ? -5.083 -1.544 16.097 1.00 93.31 88 LEU A N 1
ATOM 663 C CA . LEU A 1 88 ? -4.453 -0.851 14.975 1.00 93.31 88 LEU A CA 1
ATOM 664 C C . LEU A 1 88 ? -4.128 -1.851 13.860 1.00 93.31 88 LEU A C 1
ATOM 666 O O . LEU A 1 88 ? -3.172 -2.617 13.957 1.00 93.31 88 LEU A O 1
ATOM 670 N N . ALA A 1 89 ? -4.920 -1.821 12.790 1.00 93.00 89 ALA A N 1
ATOM 671 C CA . ALA A 1 89 ? -4.755 -2.663 11.604 1.00 93.00 89 ALA A CA 1
ATOM 672 C C . ALA A 1 89 ? -4.433 -1.820 10.351 1.00 93.00 89 ALA A C 1
ATOM 674 O O . ALA A 1 89 ? -5.058 -1.970 9.306 1.00 93.00 89 ALA A O 1
ATOM 675 N N . THR A 1 90 ? -3.457 -0.908 10.450 1.00 91.38 90 THR A N 1
ATOM 676 C CA . THR A 1 90 ? -3.160 0.136 9.440 1.00 91.38 90 THR A CA 1
ATOM 677 C C . THR A 1 90 ? -2.434 -0.351 8.178 1.00 91.38 90 THR A C 1
ATOM 679 O O . THR A 1 90 ? -2.124 0.444 7.292 1.00 91.38 90 THR A O 1
ATOM 682 N N . GLY A 1 91 ? -2.170 -1.654 8.063 1.00 88.75 91 GLY A N 1
ATOM 683 C CA . GLY A 1 91 ? -1.530 -2.246 6.889 1.00 88.75 91 GLY A CA 1
ATOM 684 C C . GLY A 1 91 ? -0.069 -1.822 6.692 1.00 88.75 91 GLY A C 1
ATOM 685 O O . GLY A 1 91 ? 0.658 -1.522 7.640 1.00 88.75 91 GLY A O 1
ATOM 686 N N . ASN A 1 92 ? 0.381 -1.849 5.435 1.00 83.88 92 ASN A N 1
ATOM 687 C CA . ASN A 1 92 ? 1.763 -1.538 5.074 1.00 83.88 92 ASN A CA 1
ATOM 688 C C . ASN A 1 92 ? 1.986 -0.029 4.960 1.00 83.88 92 ASN A C 1
ATOM 690 O O . ASN A 1 92 ? 1.245 0.672 4.273 1.00 83.88 92 ASN A O 1
ATOM 694 N N . GLN A 1 93 ? 3.068 0.449 5.569 1.00 80.94 93 GLN A N 1
ATOM 695 C CA . GLN A 1 93 ? 3.485 1.841 5.460 1.00 80.94 93 GLN A CA 1
ATOM 696 C C . GLN A 1 93 ? 4.145 2.129 4.101 1.00 80.94 93 GLN A C 1
ATOM 698 O O . GLN A 1 93 ? 4.713 1.220 3.480 1.00 80.94 93 GLN A O 1
ATOM 703 N N . PRO A 1 94 ? 4.116 3.391 3.633 1.00 81.12 94 PRO A N 1
ATOM 704 C CA . PRO A 1 94 ? 4.902 3.810 2.481 1.00 81.12 94 PRO A CA 1
ATOM 705 C C . PRO A 1 94 ? 6.390 3.477 2.674 1.00 81.12 94 PRO A C 1
ATOM 707 O O . PRO A 1 94 ? 6.859 3.402 3.815 1.00 81.12 94 PRO A O 1
ATOM 710 N N . PRO A 1 95 ? 7.165 3.323 1.585 1.00 82.38 95 PRO A N 1
ATOM 711 C CA . PRO A 1 95 ? 8.605 3.146 1.704 1.00 82.38 95 PRO A CA 1
ATOM 712 C C . PRO A 1 95 ? 9.237 4.290 2.498 1.00 82.38 95 PRO A C 1
ATOM 714 O O . PRO A 1 95 ? 8.849 5.451 2.353 1.00 82.38 95 PRO A O 1
ATOM 717 N N . ALA A 1 96 ? 10.244 3.960 3.306 1.00 82.19 96 ALA A N 1
ATOM 718 C CA . ALA A 1 96 ? 11.043 4.966 3.988 1.00 82.19 96 ALA A CA 1
ATOM 719 C C . ALA A 1 96 ? 11.676 5.933 2.974 1.00 82.19 96 ALA A C 1
ATOM 721 O O . ALA A 1 96 ? 12.151 5.520 1.913 1.00 82.19 96 ALA A O 1
ATOM 722 N N . GLY A 1 97 ? 11.707 7.220 3.322 1.00 81.75 97 GLY A N 1
ATOM 723 C CA . GLY A 1 97 ? 12.355 8.235 2.499 1.00 81.75 97 GLY A CA 1
ATOM 724 C C . GLY A 1 97 ? 13.849 7.955 2.327 1.00 81.75 97 GLY A C 1
ATOM 725 O O . GLY A 1 97 ? 14.529 7.527 3.261 1.00 81.75 97 GLY A O 1
ATOM 726 N N . LEU A 1 98 ? 14.376 8.224 1.131 1.00 84.69 98 LEU A N 1
ATOM 727 C CA . LEU A 1 98 ? 15.814 8.177 0.889 1.00 84.69 98 LEU A CA 1
ATOM 728 C C . LEU A 1 98 ? 16.506 9.277 1.722 1.00 84.69 98 LEU A C 1
ATOM 730 O O . LEU A 1 98 ? 16.056 10.425 1.689 1.00 84.69 98 LEU A O 1
ATOM 734 N N . PRO A 1 99 ? 17.600 8.988 2.452 1.00 85.62 99 PRO A N 1
ATOM 735 C CA . PRO A 1 99 ? 18.372 10.032 3.120 1.00 85.62 99 PRO A CA 1
ATOM 736 C C . PRO A 1 99 ? 18.777 11.134 2.131 1.00 85.62 99 PRO A C 1
ATOM 738 O O . PRO A 1 99 ? 19.338 10.852 1.075 1.00 85.62 99 PRO A O 1
ATOM 741 N N . GLY A 1 100 ? 18.455 12.390 2.451 1.00 84.44 100 GLY A N 1
ATOM 742 C CA . GLY A 1 100 ? 18.692 13.530 1.556 1.00 84.44 100 GLY A CA 1
ATOM 743 C C . GLY A 1 100 ? 17.642 13.733 0.454 1.00 84.44 100 GLY A C 1
ATOM 744 O O . GLY A 1 100 ? 17.768 14.687 -0.311 1.00 84.44 100 GLY A O 1
ATOM 745 N N . ALA A 1 101 ? 16.575 12.922 0.397 1.00 85.06 101 ALA A N 1
ATOM 746 C CA . ALA A 1 101 ? 15.472 13.075 -0.564 1.00 85.06 101 ALA A CA 1
ATOM 747 C C . ALA A 1 101 ? 14.824 14.463 -0.544 1.00 85.06 101 ALA A C 1
ATOM 749 O O . ALA A 1 101 ? 14.239 14.871 -1.539 1.00 85.06 101 ALA A O 1
ATOM 750 N N . ASN A 1 102 ? 14.946 15.203 0.558 1.00 86.06 102 ASN A N 1
ATOM 751 C CA . ASN A 1 102 ? 14.453 16.574 0.691 1.00 86.06 102 ASN A CA 1
ATOM 752 C C . ASN A 1 102 ? 15.003 17.488 -0.420 1.00 86.06 102 ASN A C 1
ATOM 754 O O . ASN A 1 102 ? 14.296 18.367 -0.899 1.00 86.06 102 ASN A O 1
ATOM 758 N N . LEU A 1 103 ? 16.239 17.241 -0.873 1.00 87.38 103 LEU A N 1
ATOM 759 C CA . LEU A 1 103 ? 16.868 17.964 -1.986 1.00 87.38 103 LEU A CA 1
ATOM 760 C C . LEU A 1 103 ? 16.233 17.632 -3.346 1.00 87.38 103 LEU A C 1
ATOM 762 O O . LEU A 1 103 ? 16.378 18.391 -4.298 1.00 87.38 103 LEU A O 1
ATOM 766 N N . LEU A 1 104 ? 15.535 16.500 -3.430 1.00 86.56 104 LEU A N 1
ATOM 767 C CA . LEU A 1 104 ? 14.870 15.976 -4.622 1.00 86.56 104 LEU A CA 1
ATOM 768 C C . LEU A 1 104 ? 13.343 16.099 -4.542 1.00 86.56 104 LEU A C 1
ATOM 770 O O . LEU A 1 104 ? 12.660 15.710 -5.482 1.00 86.56 104 LEU A O 1
ATOM 774 N N . ALA A 1 105 ? 12.791 16.620 -3.441 1.00 78.56 105 ALA A N 1
ATOM 775 C CA . ALA A 1 105 ? 11.354 16.576 -3.162 1.00 78.56 105 ALA A CA 1
ATOM 776 C C . ALA A 1 105 ? 10.499 17.263 -4.243 1.00 78.56 105 ALA A C 1
ATOM 778 O O . ALA A 1 105 ? 9.372 16.844 -4.487 1.00 78.56 105 ALA A O 1
ATOM 779 N N . ASN A 1 106 ? 11.060 18.274 -4.913 1.00 83.69 106 ASN A N 1
ATOM 780 C CA . ASN A 1 106 ? 10.412 19.012 -6.001 1.00 83.69 106 ASN A CA 1
ATOM 781 C C . ASN A 1 106 ? 10.926 18.616 -7.396 1.00 83.69 106 ASN A C 1
ATOM 783 O O . ASN A 1 106 ? 10.532 19.217 -8.396 1.00 83.69 106 ASN A O 1
ATOM 787 N N . ASP A 1 107 ? 11.827 17.637 -7.488 1.00 87.88 107 ASP A N 1
ATOM 788 C CA . ASP A 1 107 ? 12.351 17.171 -8.765 1.00 87.88 107 ASP A CA 1
ATOM 789 C C . ASP A 1 107 ? 11.411 16.119 -9.358 1.00 87.88 107 ASP A C 1
ATOM 791 O O . ASP A 1 107 ? 11.272 15.018 -8.829 1.00 87.88 107 ASP A O 1
ATOM 795 N N . ARG A 1 108 ? 10.797 16.433 -10.504 1.00 86.06 108 ARG A N 1
ATOM 796 C CA . ARG A 1 108 ? 9.869 15.526 -11.206 1.00 86.06 108 ARG A CA 1
ATOM 797 C C . ARG A 1 108 ? 10.505 14.196 -11.624 1.00 86.06 108 ARG A C 1
ATOM 799 O O . ARG A 1 108 ? 9.781 13.261 -11.947 1.00 86.06 108 ARG A O 1
ATOM 806 N N . ARG A 1 109 ? 11.839 14.104 -11.642 1.00 88.31 109 ARG A N 1
ATOM 807 C CA . ARG A 1 109 ? 12.587 12.877 -11.962 1.00 88.31 109 ARG A CA 1
ATOM 808 C C . ARG A 1 109 ? 12.683 11.920 -10.776 1.00 88.31 109 ARG A C 1
ATOM 810 O O . ARG A 1 109 ? 13.052 10.764 -10.963 1.00 88.31 109 ARG A O 1
ATOM 817 N N . TYR A 1 110 ? 12.400 12.392 -9.563 1.00 90.56 110 TYR A N 1
ATOM 818 C CA . TYR A 1 110 ? 12.458 11.589 -8.353 1.00 90.56 110 TYR A CA 1
ATOM 819 C C . TYR A 1 110 ? 11.066 11.091 -7.959 1.00 90.56 110 TYR A C 1
ATOM 821 O O . TYR A 1 110 ? 10.122 11.862 -7.801 1.00 90.56 110 TYR A O 1
ATOM 829 N N . CYS A 1 111 ? 10.956 9.782 -7.738 1.00 90.56 111 CYS A N 1
ATOM 830 C CA . CYS A 1 111 ? 9.774 9.160 -7.163 1.00 90.56 111 CYS A CA 1
ATOM 831 C C . CYS A 1 111 ? 10.164 8.382 -5.903 1.00 90.56 111 CYS A C 1
ATOM 833 O O . CYS A 1 111 ? 10.839 7.358 -5.980 1.00 90.56 111 CYS A O 1
ATOM 835 N N . GLY A 1 112 ? 9.722 8.865 -4.739 1.00 88.94 112 GLY A N 1
ATOM 836 C CA . GLY A 1 112 ? 9.965 8.194 -3.458 1.00 88.94 112 GLY A CA 1
ATOM 837 C C . GLY A 1 112 ? 8.971 7.075 -3.125 1.00 88.94 112 GLY A C 1
ATOM 838 O O . GLY A 1 112 ? 9.253 6.254 -2.259 1.00 88.94 112 GLY A O 1
ATOM 839 N N . ASN A 1 113 ? 7.811 7.029 -3.791 1.00 89.12 113 ASN A N 1
ATOM 840 C CA . ASN A 1 113 ? 6.778 6.025 -3.541 1.00 89.12 113 ASN A CA 1
ATOM 841 C C . ASN A 1 113 ? 6.342 5.350 -4.860 1.00 89.12 113 ASN A C 1
ATOM 843 O O . ASN A 1 113 ? 5.581 5.953 -5.620 1.00 89.12 113 ASN A O 1
ATOM 847 N N . PRO A 1 114 ? 6.764 4.097 -5.115 1.00 87.75 114 PRO A N 1
ATOM 848 C CA . PRO A 1 114 ? 6.493 3.374 -6.356 1.00 87.75 114 PRO A CA 1
ATOM 849 C C . PRO A 1 114 ? 5.028 2.935 -6.504 1.00 87.75 114 PRO A C 1
ATOM 851 O O . PRO A 1 114 ? 4.666 2.387 -7.541 1.00 87.75 114 PRO A O 1
ATOM 854 N N . TRP A 1 115 ? 4.188 3.184 -5.495 1.00 84.44 115 TRP A N 1
ATOM 855 C CA . TRP A 1 115 ? 2.745 2.934 -5.529 1.00 84.44 115 TRP A CA 1
ATOM 856 C C . TRP A 1 115 ? 1.919 4.153 -5.965 1.00 84.44 115 TRP A C 1
ATOM 858 O O . TRP A 1 115 ? 0.699 4.060 -6.025 1.00 84.44 115 TRP A O 1
ATOM 868 N N . LYS A 1 116 ? 2.559 5.297 -6.242 1.00 85.56 116 LYS A N 1
ATOM 869 C CA . LYS A 1 116 ? 1.913 6.480 -6.840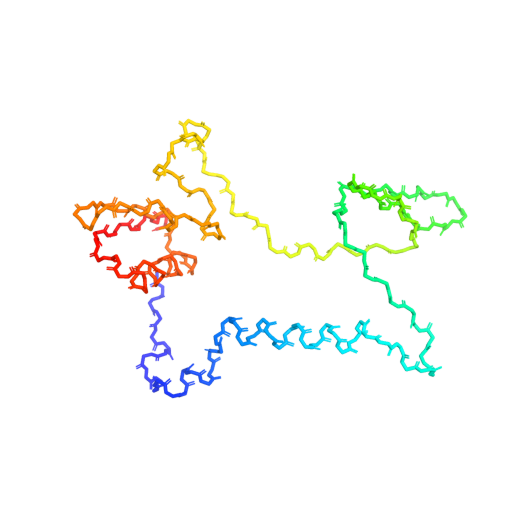 1.00 85.56 116 LYS A CA 1
ATOM 870 C C . LYS A 1 116 ? 2.001 6.451 -8.371 1.00 85.56 116 LYS A C 1
ATOM 872 O O . LYS A 1 116 ? 2.716 5.630 -8.939 1.00 85.56 116 LYS A O 1
ATOM 877 N N . ASP A 1 117 ? 1.364 7.408 -9.037 1.00 85.75 117 ASP A N 1
ATOM 878 C CA . ASP A 1 117 ? 1.316 7.532 -10.504 1.00 85.75 117 ASP A CA 1
ATOM 879 C C . ASP A 1 117 ? 2.619 8.068 -11.136 1.00 85.75 117 ASP A C 1
ATOM 881 O O . ASP A 1 117 ? 2.635 8.942 -11.998 1.00 85.75 117 ASP A O 1
ATOM 885 N N . TRP A 1 118 ? 3.771 7.530 -10.727 1.00 88.94 118 TRP A N 1
ATOM 886 C CA . TRP A 1 118 ? 5.088 7.926 -11.245 1.00 88.94 118 TRP A CA 1
ATOM 887 C C . TRP A 1 118 ? 5.240 7.690 -12.748 1.00 88.94 118 TRP A C 1
ATOM 889 O O . TRP A 1 118 ? 6.003 8.386 -13.417 1.00 88.94 118 TRP A O 1
ATOM 899 N N . HIS A 1 119 ? 4.493 6.726 -13.280 1.00 87.81 119 HIS A N 1
ATOM 900 C CA . HIS A 1 119 ? 4.520 6.351 -14.683 1.00 87.81 119 HIS A CA 1
ATOM 901 C C . HIS A 1 119 ? 3.929 7.432 -15.611 1.00 87.81 119 HIS A C 1
ATOM 903 O O . HIS A 1 119 ? 4.173 7.401 -16.813 1.00 87.81 119 HIS A O 1
ATOM 909 N N . GLU A 1 120 ? 3.194 8.415 -15.081 1.00 88.19 120 GLU A N 1
ATOM 910 C CA . GLU A 1 120 ? 2.747 9.585 -15.854 1.00 88.19 120 GLU A CA 1
ATOM 911 C C . GLU A 1 120 ? 3.909 10.509 -16.245 1.00 88.19 120 GLU A C 1
ATOM 913 O O . GLU A 1 120 ? 3.801 11.304 -17.174 1.00 88.19 120 GLU A O 1
ATOM 918 N N . ASN A 1 121 ? 5.044 10.394 -15.550 1.00 87.62 121 ASN A N 1
ATOM 919 C CA . ASN A 1 121 ? 6.242 11.198 -15.777 1.00 87.62 121 ASN A CA 1
ATOM 920 C C . ASN A 1 121 ? 7.364 10.377 -16.430 1.00 87.62 121 ASN A C 1
ATOM 922 O O . ASN A 1 121 ? 8.545 10.668 -16.224 1.00 87.62 121 ASN A O 1
ATOM 926 N N . LEU A 1 122 ? 7.013 9.333 -17.191 1.00 92.25 122 LEU A N 1
ATOM 927 C CA . LEU A 1 122 ? 8.010 8.516 -17.871 1.00 92.25 122 LEU A CA 1
ATOM 928 C C . LEU A 1 122 ? 8.826 9.355 -18.858 1.00 92.25 122 LEU A C 1
ATOM 930 O O . LEU A 1 122 ? 8.255 10.084 -19.674 1.00 92.25 122 LEU A O 1
ATOM 934 N N . PRO A 1 123 ? 10.163 9.254 -18.814 1.00 93.31 123 PRO A N 1
ATOM 935 C CA . PRO A 1 123 ? 10.989 9.860 -19.836 1.00 93.31 123 PRO A CA 1
ATOM 9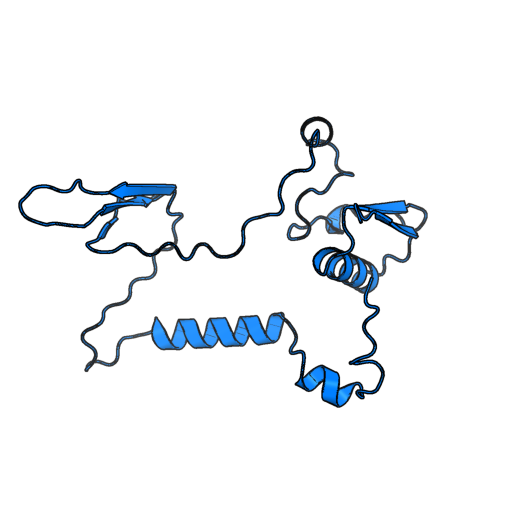36 C C . PRO A 1 123 ? 10.872 9.070 -21.147 1.00 93.31 123 PRO A C 1
ATOM 938 O O . PRO A 1 123 ? 10.389 7.939 -21.168 1.00 93.31 123 PRO A O 1
ATOM 941 N N . SER A 1 124 ? 11.390 9.628 -22.237 1.00 93.44 124 SER A N 1
ATOM 942 C CA . SER A 1 124 ? 11.580 8.887 -23.485 1.00 93.44 124 SER A CA 1
ATOM 943 C C . SER A 1 124 ? 12.498 7.666 -23.296 1.00 93.44 124 SER A C 1
ATOM 945 O O . SER A 1 124 ? 13.354 7.642 -22.409 1.00 93.44 124 SER A O 1
ATOM 947 N N . ASP A 1 125 ? 12.329 6.647 -24.139 1.00 93.50 125 ASP A N 1
ATOM 948 C CA . ASP A 1 125 ? 13.030 5.356 -24.032 1.00 93.50 125 ASP A CA 1
ATOM 949 C C . ASP A 1 125 ? 14.557 5.442 -24.222 1.00 93.50 125 ASP A C 1
ATOM 951 O O . ASP A 1 125 ? 15.285 4.535 -23.824 1.00 93.50 125 ASP A O 1
ATOM 955 N N . ASP A 1 126 ? 15.074 6.542 -24.777 1.00 94.19 126 ASP A N 1
ATOM 956 C CA . ASP A 1 126 ? 16.515 6.824 -24.851 1.00 94.19 126 ASP A CA 1
ATOM 957 C C . ASP A 1 126 ? 17.118 7.223 -23.490 1.00 94.19 126 ASP A C 1
ATOM 959 O O . ASP A 1 126 ? 18.338 7.348 -23.358 1.00 94.19 126 ASP A O 1
ATOM 963 N N . LYS A 1 127 ? 16.280 7.453 -22.471 1.00 95.31 127 LYS A N 1
ATOM 964 C CA . LYS A 1 127 ? 16.719 7.813 -21.122 1.00 95.31 127 LYS A CA 1
ATOM 965 C C . LYS A 1 127 ? 16.939 6.587 -20.243 1.00 95.31 127 LYS A C 1
ATOM 967 O O . LYS A 1 127 ? 16.618 5.444 -20.566 1.00 95.31 127 LYS A O 1
ATOM 972 N N . HIS A 1 128 ? 17.531 6.858 -19.087 1.00 95.62 128 HIS A N 1
ATOM 973 C CA . HIS A 1 128 ? 17.958 5.859 -18.121 1.00 95.62 128 HIS A CA 1
ATOM 974 C C . HIS A 1 128 ? 17.199 6.056 -16.809 1.00 95.62 128 HIS A C 1
ATOM 976 O O . HIS A 1 128 ? 17.245 7.137 -16.226 1.00 95.62 128 HIS A O 1
ATOM 982 N N . ILE A 1 129 ? 16.524 5.005 -16.341 1.00 96.19 129 ILE A N 1
ATOM 983 C CA . ILE A 1 129 ? 15.885 4.959 -15.022 1.00 96.19 129 ILE A CA 1
ATOM 984 C C . ILE A 1 129 ? 16.787 4.215 -14.033 1.00 96.19 129 ILE A C 1
ATOM 986 O O . ILE A 1 129 ? 17.266 3.109 -14.304 1.00 96.19 129 ILE A O 1
ATOM 990 N N . VAL A 1 130 ? 16.990 4.817 -12.862 1.00 95.56 130 VAL A N 1
ATOM 991 C CA . VAL A 1 130 ? 17.685 4.193 -11.732 1.00 95.56 130 VAL A CA 1
ATOM 992 C C . VAL A 1 130 ? 16.666 3.791 -10.673 1.00 95.56 130 VAL A C 1
ATOM 994 O O . VAL A 1 130 ? 15.867 4.612 -10.232 1.00 95.56 130 VAL A O 1
ATOM 997 N N . ILE A 1 131 ? 16.717 2.530 -10.249 1.00 94.94 131 ILE A N 1
ATOM 998 C CA . ILE A 1 131 ? 15.901 1.988 -9.162 1.00 94.94 131 ILE A CA 1
ATOM 999 C C . ILE A 1 131 ? 16.802 1.761 -7.953 1.00 94.94 131 ILE A C 1
ATOM 1001 O O . ILE A 1 131 ? 17.843 1.110 -8.045 1.00 94.94 131 ILE A O 1
ATOM 1005 N N . LEU A 1 132 ? 16.399 2.293 -6.804 1.00 92.50 132 LEU A N 1
ATOM 1006 C CA . LEU A 1 132 ? 17.100 2.085 -5.543 1.00 92.50 132 LEU A CA 1
ATOM 1007 C C . LEU A 1 132 ? 16.456 0.908 -4.806 1.00 92.50 132 LEU A C 1
ATOM 1009 O O . LEU A 1 132 ? 15.345 1.013 -4.294 1.00 92.50 132 LEU A O 1
ATOM 1013 N N . GLY A 1 133 ? 17.162 -0.219 -4.767 1.00 91.25 133 GLY A N 1
ATOM 1014 C CA . GLY A 1 133 ? 16.687 -1.499 -4.252 1.00 91.25 133 GLY A CA 1
ATOM 1015 C C . GLY A 1 133 ? 16.505 -2.554 -5.347 1.00 91.25 133 GLY A C 1
ATOM 1016 O O . GLY A 1 133 ? 16.242 -2.250 -6.506 1.00 91.25 133 GLY A O 1
ATOM 1017 N N . THR A 1 134 ? 16.638 -3.822 -4.959 1.00 92.69 134 THR A N 1
ATOM 1018 C CA . THR A 1 134 ? 16.506 -5.007 -5.832 1.00 92.69 134 THR A CA 1
ATOM 1019 C C . THR A 1 134 ? 15.474 -6.011 -5.292 1.00 92.69 134 THR A C 1
ATOM 1021 O O . THR A 1 134 ? 15.497 -7.190 -5.633 1.00 92.69 134 THR A O 1
ATOM 1024 N N . GLY A 1 135 ? 14.574 -5.555 -4.410 1.00 90.12 135 GLY A N 1
ATOM 1025 C CA . GLY A 1 135 ? 1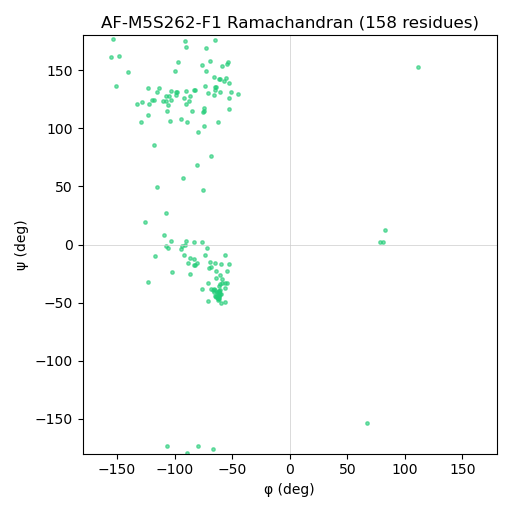3.490 -6.367 -3.844 1.00 90.12 135 GLY A CA 1
ATOM 1026 C C . GLY A 1 135 ? 12.285 -6.525 -4.780 1.00 90.12 135 GLY A C 1
ATOM 1027 O O . GLY A 1 135 ? 12.300 -6.058 -5.916 1.00 90.12 135 GLY A O 1
ATOM 1028 N N . LEU A 1 136 ? 11.202 -7.135 -4.282 1.00 89.31 136 LEU A N 1
ATOM 1029 C CA . LEU A 1 136 ? 9.971 -7.359 -5.063 1.00 89.31 136 LEU A CA 1
ATOM 1030 C C . LEU A 1 136 ? 9.383 -6.064 -5.640 1.00 89.31 136 LEU A C 1
ATOM 1032 O O . LEU A 1 136 ? 8.974 -6.046 -6.793 1.00 89.31 136 LEU A O 1
ATOM 1036 N N . THR A 1 137 ? 9.440 -4.958 -4.898 1.00 89.50 137 THR A N 1
ATOM 1037 C CA . THR A 1 137 ? 8.988 -3.652 -5.395 1.00 89.50 137 THR A CA 1
ATOM 1038 C C . THR A 1 137 ? 9.770 -3.183 -6.629 1.00 89.50 137 THR A C 1
ATOM 1040 O O . THR A 1 137 ? 9.193 -2.564 -7.515 1.00 89.50 137 THR A O 1
ATOM 1043 N N . ALA A 1 138 ? 11.067 -3.500 -6.736 1.00 93.38 138 ALA A N 1
ATOM 1044 C CA . ALA A 1 138 ? 11.849 -3.177 -7.931 1.00 93.38 138 ALA A CA 1
ATOM 1045 C C . ALA A 1 138 ? 11.391 -4.007 -9.141 1.00 93.38 138 ALA A C 1
ATOM 1047 O O . ALA A 1 138 ? 11.305 -3.481 -10.249 1.00 93.38 138 ALA A O 1
ATOM 1048 N N . VAL A 1 139 ? 11.046 -5.280 -8.920 1.00 91.69 139 VAL A N 1
ATOM 1049 C CA . VAL A 1 139 ? 10.464 -6.149 -9.954 1.00 91.69 139 VAL A CA 1
ATOM 1050 C C . VAL A 1 139 ? 9.124 -5.587 -10.424 1.00 91.69 139 VAL A C 1
ATOM 1052 O O . VAL A 1 139 ? 8.919 -5.459 -11.627 1.00 91.69 139 VAL A O 1
ATOM 1055 N N . ASP A 1 140 ? 8.256 -5.173 -9.499 1.00 90.12 140 ASP A N 1
ATOM 1056 C CA . ASP A 1 140 ? 6.953 -4.579 -9.822 1.00 90.12 140 ASP A CA 1
ATOM 1057 C C . ASP A 1 140 ? 7.098 -3.308 -10.676 1.00 90.12 140 ASP A C 1
ATOM 1059 O O . ASP A 1 140 ? 6.386 -3.141 -11.668 1.00 90.12 140 ASP A O 1
ATOM 1063 N N . VAL A 1 141 ? 8.063 -2.438 -10.353 1.00 93.31 141 VAL A N 1
ATOM 1064 C CA . VAL A 1 141 ? 8.377 -1.247 -11.162 1.00 93.31 141 VAL A CA 1
ATOM 1065 C C . VAL A 1 141 ? 8.842 -1.641 -12.565 1.00 93.31 141 VAL A C 1
ATOM 1067 O O . VAL A 1 141 ? 8.346 -1.090 -13.545 1.00 93.31 141 VAL A O 1
ATOM 1070 N N . ILE A 1 142 ? 9.746 -2.617 -12.693 1.00 94.56 142 ILE A N 1
ATOM 1071 C CA . ILE A 1 142 ? 10.257 -3.074 -13.997 1.00 94.56 142 ILE A CA 1
ATOM 1072 C C . ILE A 1 142 ? 9.138 -3.686 -14.847 1.00 94.56 142 ILE A C 1
ATOM 1074 O O . ILE A 1 142 ? 9.015 -3.350 -16.024 1.00 94.56 142 ILE A O 1
ATOM 1078 N N . VAL A 1 143 ? 8.299 -4.545 -14.265 1.00 91.94 143 VAL A N 1
ATOM 1079 C CA . VAL A 1 143 ? 7.138 -5.127 -14.957 1.00 91.94 143 VAL A CA 1
ATOM 1080 C C . VAL A 1 143 ? 6.172 -4.025 -15.392 1.00 91.94 143 VAL A C 1
ATOM 1082 O O . VAL A 1 143 ? 5.707 -4.031 -16.530 1.00 91.94 14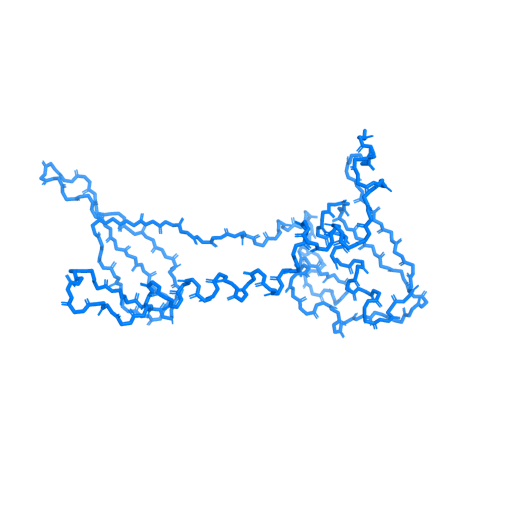3 VAL A O 1
ATOM 1085 N N . THR A 1 144 ? 5.931 -3.028 -14.536 1.00 92.56 144 THR A N 1
ATOM 1086 C CA . THR A 1 144 ? 5.083 -1.873 -14.868 1.00 92.56 144 THR A CA 1
ATOM 1087 C C . THR A 1 144 ? 5.647 -1.073 -16.044 1.00 92.56 144 THR A C 1
ATOM 1089 O O . THR A 1 144 ? 4.897 -0.748 -16.962 1.00 92.56 144 THR A O 1
ATOM 1092 N N . LEU A 1 145 ? 6.960 -0.806 -16.065 1.00 94.69 145 LEU A N 1
ATOM 1093 C CA . LEU A 1 145 ? 7.632 -0.136 -17.186 1.00 94.69 145 LEU A CA 1
ATOM 1094 C C . LEU A 1 145 ? 7.400 -0.880 -18.504 1.00 94.69 145 LEU A C 1
ATOM 1096 O O . LEU A 1 145 ? 6.985 -0.273 -19.490 1.00 94.69 145 LEU A O 1
ATOM 1100 N N . ARG A 1 146 ? 7.614 -2.201 -18.508 1.00 94.50 146 ARG A N 1
ATOM 1101 C CA . ARG A 1 146 ? 7.434 -3.033 -19.707 1.00 94.50 146 ARG A CA 1
ATOM 1102 C C . ARG A 1 146 ? 5.977 -3.100 -20.152 1.00 94.50 146 ARG A C 1
ATOM 1104 O O . ARG A 1 146 ? 5.712 -2.949 -21.339 1.00 94.50 146 ARG A O 1
ATOM 1111 N N . ASN A 1 147 ? 5.034 -3.215 -19.219 1.00 92.94 147 ASN A N 1
ATOM 1112 C CA . ASN A 1 147 ? 3.600 -3.185 -19.526 1.00 92.94 147 ASN A CA 1
ATOM 1113 C C . ASN A 1 147 ? 3.145 -1.836 -20.108 1.00 92.94 147 ASN A C 1
ATOM 1115 O O . ASN A 1 147 ? 2.205 -1.795 -20.896 1.00 92.94 147 ASN A O 1
ATOM 1119 N N . LYS A 1 148 ? 3.811 -0.732 -19.748 1.00 93.12 148 LYS A N 1
ATOM 1120 C CA . LYS A 1 148 ? 3.585 0.602 -20.330 1.00 93.12 148 LYS A CA 1
ATOM 1121 C C . LYS A 1 148 ? 4.334 0.820 -21.654 1.00 93.12 148 LYS A C 1
ATOM 1123 O O . LYS A 1 148 ? 4.262 1.911 -22.207 1.00 93.12 148 LYS A O 1
ATOM 1128 N N . GLY A 1 149 ? 5.043 -0.191 -22.158 1.00 94.31 149 GLY A N 1
ATOM 1129 C CA . GLY A 1 149 ? 5.808 -0.129 -23.405 1.00 94.31 149 GLY A CA 1
ATOM 1130 C C . GLY A 1 149 ? 7.160 0.578 -23.292 1.00 94.31 149 GLY A C 1
ATOM 1131 O O . GLY A 1 149 ? 7.863 0.675 -24.292 1.00 94.31 149 GLY A O 1
ATOM 1132 N N . TRP A 1 150 ? 7.557 1.031 -22.099 1.00 96.50 150 TRP A N 1
ATOM 1133 C CA . TRP A 1 150 ? 8.829 1.718 -21.895 1.00 96.50 150 TRP A CA 1
ATOM 1134 C C . 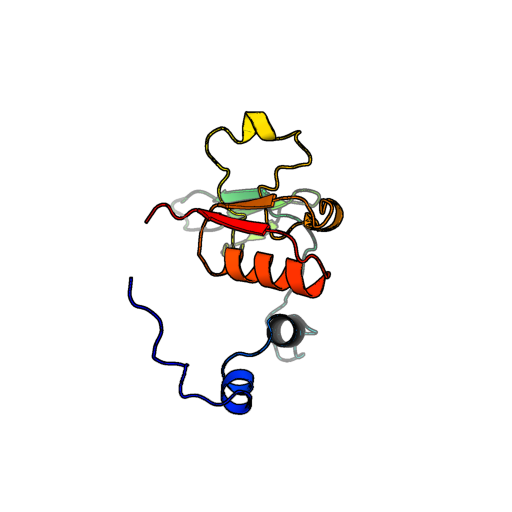TRP A 1 150 ? 9.974 0.705 -21.924 1.00 96.50 150 TRP A C 1
ATOM 1136 O O . TRP A 1 150 ? 10.073 -0.165 -21.049 1.00 96.50 150 TRP A O 1
ATOM 1146 N N . CYS A 1 151 ? 10.847 0.803 -22.926 1.00 93.94 151 CYS A N 1
ATOM 1147 C CA . CYS A 1 151 ? 11.915 -0.163 -23.208 1.00 93.94 151 CYS A CA 1
ATOM 1148 C C . CYS A 1 151 ? 13.328 0.362 -22.906 1.00 93.94 151 CYS A C 1
ATOM 1150 O O . CYS A 1 151 ? 14.311 -0.321 -23.196 1.00 93.94 151 CYS A O 1
ATOM 1152 N N . GLY A 1 152 ? 13.441 1.536 -22.279 1.00 95.50 152 GLY A N 1
ATOM 1153 C CA . GLY A 1 152 ? 14.723 2.156 -21.955 1.00 95.50 152 GLY A CA 1
ATOM 1154 C C . GLY A 1 152 ? 15.587 1.387 -20.948 1.00 95.50 152 GLY A C 1
ATOM 1155 O O . GLY A 1 152 ? 15.212 0.346 -20.381 1.00 95.50 152 GLY A O 1
ATOM 1156 N N . LYS A 1 153 ? 16.792 1.922 -20.715 1.00 97.06 153 LYS A N 1
ATOM 1157 C CA . LYS A 1 153 ? 17.790 1.313 -19.825 1.00 97.06 153 LYS A CA 1
ATOM 1158 C C . LYS A 1 153 ? 17.356 1.442 -18.366 1.00 97.06 153 LYS A C 1
ATOM 1160 O O . LYS A 1 153 ? 17.077 2.542 -17.899 1.00 97.06 153 LYS A O 1
ATOM 1165 N N . VAL A 1 154 ? 17.391 0.336 -17.621 1.00 97.06 154 VAL A N 1
ATOM 1166 C CA . VAL A 1 154 ? 17.175 0.314 -16.164 1.00 97.06 154 VAL A CA 1
ATOM 1167 C C . VAL A 1 154 ? 18.466 -0.089 -15.461 1.00 97.06 154 VAL A C 1
ATOM 1169 O O . VAL A 1 154 ? 19.118 -1.053 -15.859 1.00 97.06 154 VAL A O 1
ATOM 1172 N N . THR A 1 155 ? 18.831 0.616 -14.391 1.00 97.44 155 THR A N 1
ATOM 1173 C CA . THR A 1 155 ? 19.857 0.155 -13.443 1.00 97.44 155 THR A CA 1
ATOM 1174 C C . THR A 1 155 ? 19.264 0.076 -12.050 1.00 97.44 155 THR A C 1
ATOM 1176 O O . THR A 1 155 ? 18.801 1.080 -11.523 1.00 97.44 155 THR A O 1
ATOM 1179 N N . ALA A 1 156 ? 19.296 -1.112 -11.450 1.00 95.81 156 ALA A N 1
ATOM 1180 C CA . ALA A 1 156 ? 18.913 -1.309 -10.060 1.00 95.81 156 ALA A CA 1
ATOM 1181 C C . ALA A 1 156 ? 20.164 -1.325 -9.174 1.00 95.81 156 ALA A C 1
ATOM 1183 O O . ALA A 1 156 ? 21.135 -2.016 -9.484 1.00 95.81 156 ALA A O 1
ATOM 1184 N N . ILE A 1 157 ? 20.143 -0.564 -8.082 1.00 94.12 157 ILE A N 1
ATOM 1185 C CA . ILE A 1 157 ? 21.248 -0.471 -7.124 1.00 94.12 157 ILE A CA 1
ATOM 1186 C C . ILE A 1 157 ? 20.848 -1.199 -5.841 1.00 94.12 157 ILE A C 1
ATOM 1188 O O . ILE A 1 157 ? 19.836 -0.879 -5.221 1.00 94.12 157 ILE A O 1
ATOM 1192 N N . SER A 1 158 ? 21.660 -2.172 -5.437 1.00 90.44 158 SER A N 1
ATOM 1193 C CA . SER A 1 158 ? 21.537 -2.897 -4.168 1.00 90.44 158 SER A CA 1
ATOM 1194 C C . SER A 1 158 ? 22.524 -2.330 -3.145 1.00 90.44 158 SER A C 1
ATOM 1196 O O . SER A 1 158 ? 23.597 -1.863 -3.513 1.00 90.44 158 SER A O 1
ATOM 1198 N N . ARG A 1 159 ? 22.171 -2.388 -1.854 1.00 84.50 159 ARG A N 1
ATOM 1199 C CA . ARG A 1 159 ? 23.114 -2.135 -0.744 1.00 84.50 159 ARG A C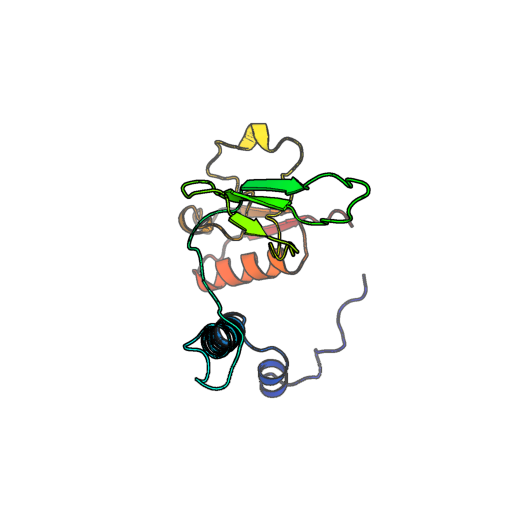A 1
ATOM 1200 C C . ARG A 1 159 ? 23.896 -3.388 -0.322 1.00 84.50 159 ARG A C 1
ATOM 1202 O O . ARG A 1 159 ? 24.820 -3.270 0.474 1.00 84.50 159 ARG A O 1
ATOM 1209 N N . ASN A 1 160 ? 23.475 -4.551 -0.819 1.00 68.56 160 ASN A N 1
ATOM 1210 C CA . ASN A 1 160 ? 24.055 -5.871 -0.571 1.00 68.56 160 ASN A CA 1
ATOM 1211 C C . ASN A 1 160 ? 24.858 -6.342 -1.774 1.00 68.56 160 ASN A C 1
ATOM 1213 O O . ASN A 1 160 ? 24.354 -6.086 -2.898 1.00 68.56 160 ASN A O 1
#

Radius of gyration: 22.89 Å; Cα contacts (8 Å, |Δi|>4): 132; chains: 1; bounding box: 55×46×65 Å

Sequence (160 aa):
MRSRCEFDAIDDDTLRETFIPRQIFGDYVRGLAAHYLGAADPRSKVQCEVIEDAAVDVVPRGLAASGNQGGVVMLEKGEPIEAESILLATGNQPPAGLPGANLLANDRRYCGNPWKDWHENLPSDDKHIVILGTGLTAVDVIVTLRNKGWCGKVTAISRN

Nearest PDB structures (foldseek):
  5a4d-assembly1_A  TM=4.828E-01  e=1.782E+00  Arabidopsis thaliana
  5a4d-assembly5_E  TM=4.838E-01  e=3.679E+00  Arabidopsis thaliana

pLDDT: mean 85.96, std 11.63, range [37.72, 98.0]

Foldseek 3Di:
DPDDPPCPPPDPVRVCVVDPDPVVVVVVVVVVCCVVQDDPDPPDPDHHDDDPFDQDDKAFDDPDVVDQGWIWTDTPPDDIDTDSDDDDPPPDDFDDADVVCVVVVPPLLDDRGLPDVNVVSDDAQQDEAEAEDDDPSVVVSVVVCVVVVRNHHYHYDDPD

Mean predicted aligned error: 8.97 Å

Organism: NCBI:txid1265738